Protein AF-A0AAD3T173-F1 (afdb_monomer_lite)

Sequence (84 aa):
MNLKVLKLLQTTVIIQVYEGERSLTKDCRFLRKFDLTGIAPAPRGTPQIEVTFEVDANGILNVKAKDKASGKSEKITIPMIRGG

Radius of gyration: 14.25 Å; chains: 1; bounding box: 37×19×38 Å

pLDDT: mean 89.65, std 9.49, range [36.62, 97.81]

Foldseek 3Di:
DKDWAADAQDFKDKDWDFDDDDPDRVPTHTFDIDMQGGDGGDPGRPWIKDWDWDQDPQRKIKIKIATPPVRGIDIDITRPDDPD

Organism: Nepenthes gracilis (NCBI:txid150966)

Structure (mmCIF, N/CA/C/O backbone):
data_AF-A0AAD3T173-F1
#
_entry.id   AF-A0AAD3T173-F1
#
loop_
_atom_site.group_PDB
_atom_site.id
_atom_site.type_symbol
_atom_site.label_atom_id
_atom_site.label_alt_id
_atom_site.label_comp_id
_atom_site.label_asym_id
_atom_site.label_entity_id
_atom_site.label_seq_id
_atom_site.pdbx_PDB_ins_code
_atom_site.Cartn_x
_atom_site.Cartn_y
_atom_site.Cartn_z
_atom_site.occupancy
_atom_site.B_iso_or_equiv
_atom_site.auth_seq_id
_atom_site.auth_comp_id
_atom_site.auth_asym_id
_atom_site.auth_atom_id
_atom_site.pdbx_PDB_model_num
ATOM 1 N N . MET A 1 1 ? 2.407 8.501 0.095 1.00 83.81 1 MET A N 1
ATOM 2 C CA . MET A 1 1 ? 1.047 9.064 -0.102 1.00 83.81 1 MET A CA 1
ATOM 3 C C . MET A 1 1 ? 0.181 8.698 1.096 1.00 83.81 1 MET A C 1
ATOM 5 O O . MET A 1 1 ? 0.318 7.592 1.598 1.00 83.81 1 MET A O 1
ATOM 9 N N . ASN A 1 2 ? -0.690 9.596 1.565 1.00 77.56 2 ASN A N 1
ATOM 10 C CA . ASN A 1 2 ? -1.645 9.293 2.637 1.00 77.56 2 ASN A CA 1
ATOM 11 C C . ASN A 1 2 ? -3.044 9.108 2.043 1.00 77.56 2 ASN A C 1
ATOM 13 O O . ASN A 1 2 ? -3.543 9.998 1.354 1.00 77.56 2 ASN A O 1
ATOM 17 N N . LEU A 1 3 ? -3.668 7.966 2.318 1.00 81.06 3 LEU A N 1
ATOM 18 C CA . LEU A 1 3 ? -5.023 7.643 1.889 1.00 81.06 3 LEU A CA 1
ATOM 19 C C . LEU A 1 3 ? -5.966 7.652 3.091 1.00 81.06 3 LEU A C 1
ATOM 21 O O . LEU A 1 3 ? -5.637 7.162 4.172 1.00 81.06 3 LEU A O 1
ATOM 25 N N . LYS A 1 4 ? -7.164 8.198 2.880 1.00 79.31 4 LYS A N 1
ATOM 26 C CA . LYS A 1 4 ? -8.267 8.147 3.841 1.00 79.31 4 LYS A CA 1
ATOM 27 C C . LYS A 1 4 ? -9.300 7.148 3.354 1.00 79.31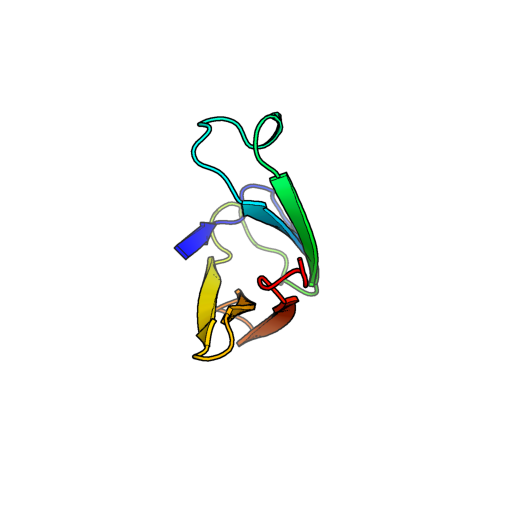 4 LYS A C 1
ATOM 29 O O . LYS A 1 4 ? -9.673 7.152 2.183 1.00 79.31 4 LYS A O 1
ATOM 34 N N . VAL A 1 5 ? -9.787 6.315 4.261 1.00 78.50 5 VAL A N 1
ATOM 35 C CA . VAL A 1 5 ? -10.803 5.314 3.932 1.00 78.50 5 VAL A CA 1
ATOM 36 C C . VAL A 1 5 ? -12.167 5.987 3.794 1.00 78.50 5 VAL A C 1
ATOM 38 O O . VAL A 1 5 ? -12.666 6.587 4.742 1.00 78.50 5 VAL A O 1
ATOM 41 N N . LEU A 1 6 ? -12.773 5.915 2.606 1.00 81.00 6 LEU A N 1
ATOM 42 C CA . LEU A 1 6 ? -13.997 6.660 2.279 1.00 81.00 6 LEU A CA 1
ATOM 43 C C . LEU A 1 6 ? -15.302 5.875 2.510 1.00 81.00 6 LEU A C 1
ATOM 45 O O . LEU A 1 6 ? -16.382 6.426 2.305 1.00 81.00 6 LEU A O 1
ATOM 49 N N . LYS A 1 7 ? -15.239 4.623 2.971 1.00 79.88 7 LYS A N 1
ATOM 50 C CA . LYS A 1 7 ? -16.421 3.818 3.309 1.00 79.88 7 LYS A CA 1
ATOM 51 C C . LYS A 1 7 ? -16.503 3.594 4.820 1.00 79.88 7 LYS A C 1
ATOM 53 O O . LYS A 1 7 ? -15.484 3.413 5.482 1.00 79.88 7 LYS A O 1
ATOM 58 N N . LEU A 1 8 ? -17.721 3.627 5.362 1.00 79.44 8 LEU A N 1
ATOM 59 C CA . LEU A 1 8 ? -17.977 3.344 6.777 1.00 79.44 8 LEU A CA 1
ATOM 60 C C . LEU A 1 8 ? -17.683 1.875 7.094 1.00 79.44 8 LEU A C 1
ATOM 62 O O . LEU A 1 8 ? -18.010 1.002 6.291 1.00 79.44 8 LEU A O 1
ATOM 66 N N . LEU A 1 9 ? -17.095 1.628 8.272 1.00 85.75 9 LEU A N 1
ATOM 67 C CA . LEU A 1 9 ? -16.828 0.284 8.806 1.00 85.75 9 LEU A CA 1
ATOM 68 C C . LEU A 1 9 ? -16.031 -0.616 7.841 1.00 85.75 9 LEU A C 1
ATOM 70 O O . LEU A 1 9 ? -16.188 -1.834 7.829 1.00 85.75 9 LEU A O 1
ATOM 74 N N . GLN A 1 10 ? -15.185 -0.015 7.002 1.00 86.88 10 GLN A N 1
ATOM 75 C CA . GLN A 1 10 ? -14.372 -0.752 6.045 1.00 86.88 10 GLN A CA 1
ATOM 76 C C . GLN A 1 10 ? -13.192 -1.422 6.755 1.00 86.88 10 GLN A C 1
ATOM 78 O O . GLN A 1 10 ? -12.333 -0.753 7.321 1.00 86.88 10 GLN A O 1
ATOM 83 N N . THR A 1 11 ? -13.145 -2.749 6.676 1.00 91.06 11 THR A N 1
ATOM 84 C CA . THR A 1 11 ? -12.141 -3.593 7.344 1.00 91.06 11 THR A CA 1
ATOM 85 C C . THR A 1 11 ? -10.971 -3.994 6.444 1.00 91.06 11 THR A C 1
ATOM 87 O O . THR A 1 11 ? -9.948 -4.471 6.937 1.00 91.06 11 THR A O 1
ATOM 90 N N . THR A 1 12 ? -11.105 -3.766 5.136 1.00 92.38 12 THR A N 1
ATOM 91 C CA . THR A 1 12 ? -10.100 -4.087 4.119 1.00 92.38 12 THR A CA 1
ATOM 92 C C . THR A 1 12 ? -9.935 -2.921 3.157 1.00 92.38 12 THR A C 1
ATOM 94 O O . THR A 1 12 ? -10.922 -2.407 2.630 1.00 92.38 12 THR A O 1
ATOM 97 N N . VAL A 1 13 ? -8.697 -2.518 2.885 1.00 91.81 13 VAL A N 1
ATOM 98 C CA . VAL A 1 13 ? -8.346 -1.562 1.825 1.00 91.81 13 VAL A CA 1
ATOM 99 C C . VAL A 1 13 ? -7.658 -2.317 0.700 1.00 91.81 13 VAL A C 1
ATOM 101 O O . VAL A 1 13 ? -6.717 -3.063 0.938 1.00 91.81 13 VAL A O 1
ATOM 104 N N . ILE A 1 14 ? -8.132 -2.106 -0.525 1.00 93.44 14 ILE A N 1
ATOM 105 C CA . ILE A 1 14 ? -7.540 -2.680 -1.732 1.00 93.44 14 ILE A CA 1
ATOM 106 C C . ILE A 1 14 ? -6.598 -1.640 -2.334 1.00 93.44 14 ILE A C 1
ATOM 108 O O . ILE A 1 14 ? -7.028 -0.529 -2.649 1.00 93.44 14 ILE A O 1
ATOM 112 N N . ILE A 1 15 ? -5.334 -2.008 -2.522 1.00 94.50 15 ILE A N 1
ATOM 113 C CA . ILE A 1 15 ? -4.319 -1.171 -3.156 1.00 94.50 15 ILE A CA 1
ATOM 114 C C . ILE A 1 15 ? -4.029 -1.743 -4.540 1.00 94.50 15 ILE A C 1
ATOM 116 O O . ILE A 1 15 ? -3.689 -2.916 -4.690 1.00 94.50 15 ILE A O 1
ATOM 120 N N . GLN A 1 16 ? -4.163 -0.902 -5.563 1.00 94.38 16 GLN A N 1
ATOM 121 C CA . GLN A 1 16 ? -3.852 -1.240 -6.949 1.00 94.38 16 GLN A CA 1
ATOM 122 C C . GLN A 1 16 ? -2.738 -0.327 -7.450 1.00 94.38 16 GLN A C 1
ATOM 124 O O . GLN A 1 16 ? -2.819 0.893 -7.317 1.00 94.38 16 GLN A O 1
ATOM 129 N N . VAL A 1 17 ? -1.706 -0.933 -8.023 1.00 94.38 17 VAL A N 1
ATOM 130 C CA . VAL A 1 17 ? -0.509 -0.252 -8.510 1.00 94.38 17 VAL A CA 1
ATOM 131 C C . VAL A 1 17 ? -0.549 -0.224 -10.031 1.00 94.38 17 VAL A C 1
ATOM 133 O O . VAL A 1 17 ? -0.719 -1.267 -10.670 1.00 94.38 17 VAL A O 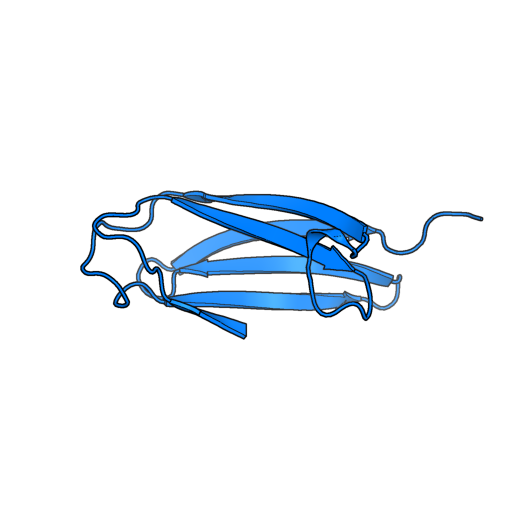1
ATOM 136 N N . TYR A 1 18 ? -0.375 0.967 -10.595 1.00 94.06 18 TYR A N 1
ATOM 137 C CA . TYR A 1 18 ? -0.357 1.222 -12.031 1.00 94.06 18 TYR A CA 1
ATOM 138 C C . TYR A 1 18 ? 0.897 2.013 -12.411 1.00 94.06 18 TYR A C 1
ATOM 140 O O . TYR A 1 18 ? 1.428 2.761 -11.594 1.00 94.06 18 TYR A O 1
ATOM 148 N N . GLU A 1 19 ? 1.327 1.863 -13.657 1.00 91.25 19 GLU A N 1
ATOM 149 C CA . GLU A 1 19 ? 2.444 2.577 -14.274 1.00 91.25 19 GLU A CA 1
ATOM 150 C C . GLU A 1 19 ? 1.965 3.263 -15.560 1.00 91.25 19 GLU A C 1
ATOM 152 O O . GLU A 1 19 ? 1.289 2.647 -16.389 1.00 91.25 19 GLU A O 1
ATOM 157 N N . GLY A 1 20 ? 2.293 4.543 -15.723 1.00 91.00 20 GLY A N 1
ATOM 158 C CA . GLY A 1 20 ? 1.959 5.325 -16.912 1.00 91.00 20 GLY A CA 1
ATOM 159 C C . GLY A 1 20 ? 1.652 6.788 -16.600 1.00 91.00 20 GLY A C 1
ATOM 160 O O . GLY A 1 20 ? 1.444 7.165 -15.451 1.00 91.00 20 GLY A O 1
ATOM 161 N N . GLU A 1 21 ? 1.602 7.606 -17.648 1.00 93.44 21 GLU A N 1
ATOM 162 C CA . GLU A 1 21 ? 1.412 9.065 -17.563 1.00 93.44 21 GLU A CA 1
ATOM 163 C C . GLU A 1 21 ? -0.036 9.500 -17.849 1.00 93.44 21 GLU A C 1
ATOM 165 O O . GLU A 1 21 ? -0.349 10.688 -17.922 1.00 93.44 21 GLU A O 1
ATOM 170 N N . ARG A 1 22 ? -0.944 8.541 -18.061 1.00 94.25 22 ARG A N 1
ATOM 171 C CA . ARG A 1 22 ? -2.347 8.829 -18.372 1.00 94.25 22 ARG A CA 1
ATOM 172 C C . ARG A 1 22 ? -3.096 9.252 -17.109 1.00 94.25 22 ARG A C 1
ATOM 174 O O . ARG A 1 22 ? -2.849 8.749 -16.018 1.00 94.25 22 ARG A O 1
ATOM 181 N N . SER A 1 23 ? -4.068 10.149 -17.266 1.00 91.62 23 SER A N 1
ATOM 182 C CA . SER A 1 23 ? -4.852 10.675 -16.139 1.00 91.62 23 SER A CA 1
ATOM 183 C C . SER A 1 23 ? -5.834 9.661 -15.543 1.00 91.62 23 SER A C 1
ATOM 185 O O . SER A 1 23 ? -6.209 9.787 -14.380 1.00 91.62 23 SER A O 1
ATOM 187 N N . LEU A 1 24 ? -6.277 8.670 -16.325 1.00 91.81 24 LEU A N 1
ATOM 188 C CA . LEU A 1 24 ? -7.197 7.627 -15.874 1.00 91.81 24 LEU A CA 1
ATOM 189 C C . LEU A 1 24 ? -6.464 6.292 -15.756 1.00 91.81 24 LEU A C 1
ATOM 191 O O . LEU A 1 24 ? -5.785 5.857 -16.682 1.00 91.81 24 LEU A O 1
ATOM 195 N N . THR A 1 25 ? -6.675 5.594 -14.640 1.00 89.94 25 THR A N 1
ATOM 196 C CA . THR A 1 25 ? -6.005 4.315 -14.350 1.00 89.94 25 THR A CA 1
ATOM 197 C C . THR A 1 25 ? -6.328 3.211 -15.354 1.00 89.94 25 THR A C 1
ATOM 199 O O . THR A 1 25 ? -5.488 2.346 -15.576 1.00 89.94 25 THR A O 1
ATOM 202 N N . LYS A 1 26 ? -7.504 3.254 -15.997 1.00 93.38 26 LYS A N 1
ATOM 203 C CA . LYS A 1 26 ? -7.900 2.311 -17.060 1.00 93.38 26 LYS A CA 1
ATOM 204 C C . LYS A 1 26 ? -6.978 2.357 -18.288 1.00 93.38 26 LYS A C 1
ATOM 206 O O . LYS A 1 26 ? -6.916 1.380 -19.023 1.00 93.38 26 LYS A O 1
ATOM 211 N N . ASP A 1 27 ? -6.290 3.482 -18.488 1.00 93.88 27 ASP A N 1
ATOM 212 C CA . ASP A 1 27 ? -5.389 3.727 -19.615 1.00 93.88 27 ASP A CA 1
ATOM 213 C C . ASP A 1 27 ? -3.908 3.580 -19.202 1.00 93.88 27 ASP A C 1
ATOM 215 O O . ASP A 1 27 ? -3.009 3.740 -20.028 1.00 93.88 27 ASP A O 1
ATOM 219 N N . CYS A 1 28 ? -3.640 3.277 -17.926 1.00 93.69 28 CYS A N 1
ATOM 220 C CA . CYS A 1 28 ? -2.311 2.956 -17.410 1.00 93.69 28 CYS A CA 1
ATOM 221 C C .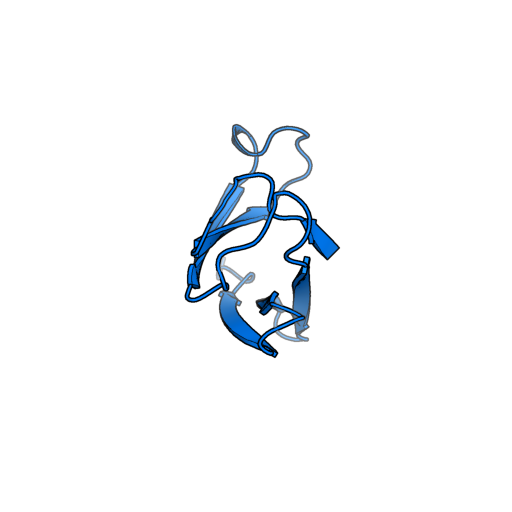 CYS A 1 28 ? -2.089 1.440 -17.384 1.00 93.69 28 CYS A C 1
ATOM 223 O O . CYS A 1 28 ? -3.022 0.637 -17.319 1.00 93.69 28 CYS A O 1
ATOM 225 N N . ARG A 1 29 ? -0.823 1.026 -17.360 1.00 93.19 29 ARG A N 1
ATOM 226 C CA . ARG A 1 29 ? -0.461 -0.381 -17.218 1.00 93.19 29 ARG A CA 1
ATOM 227 C C . ARG A 1 29 ? -0.674 -0.825 -15.775 1.00 93.19 29 ARG A C 1
ATOM 229 O O . ARG A 1 29 ? -0.010 -0.342 -14.863 1.00 93.19 29 ARG A O 1
ATOM 236 N N . PHE A 1 30 ? -1.562 -1.788 -15.562 1.00 93.56 30 PHE A N 1
ATOM 237 C CA . PHE A 1 30 ? -1.701 -2.443 -14.263 1.00 93.56 30 PHE A CA 1
ATOM 238 C C . PHE A 1 30 ? -0.449 -3.269 -13.938 1.00 93.56 30 PHE A C 1
ATOM 240 O O . PHE A 1 30 ? -0.003 -4.081 -14.752 1.00 93.56 30 PHE A O 1
ATOM 247 N N . LEU A 1 31 ? 0.105 -3.074 -12.740 1.00 93.81 31 LEU A N 1
ATOM 248 C CA . LEU A 1 31 ? 1.257 -3.830 -12.254 1.00 93.81 31 LEU A CA 1
ATOM 249 C C . LEU A 1 31 ? 0.823 -4.942 -11.298 1.00 93.81 31 LEU A C 1
ATOM 251 O O . LEU A 1 31 ? 1.030 -6.124 -11.579 1.00 93.81 31 LEU A O 1
ATOM 255 N N . ARG A 1 32 ? 0.220 -4.576 -10.162 1.00 95.50 32 ARG A N 1
ATOM 256 C CA . ARG A 1 32 ? -0.200 -5.512 -9.108 1.00 95.50 32 ARG A CA 1
ATOM 257 C C . ARG A 1 32 ? -1.326 -4.945 -8.250 1.00 95.50 32 ARG A C 1
ATOM 259 O O . ARG A 1 32 ? -1.569 -3.742 -8.217 1.00 95.50 32 ARG A O 1
ATOM 266 N N . LYS A 1 33 ? -1.988 -5.841 -7.519 1.00 95.38 33 LYS A N 1
ATOM 267 C CA . LYS A 1 33 ? -2.992 -5.541 -6.498 1.00 95.38 33 LYS A CA 1
ATOM 268 C C . LYS A 1 33 ? -2.658 -6.324 -5.232 1.00 95.38 33 LYS A C 1
ATOM 270 O O . LYS A 1 33 ? -2.220 -7.468 -5.335 1.00 95.38 33 LYS A O 1
ATOM 275 N N . PHE A 1 34 ? -2.903 -5.719 -4.079 1.00 96.62 34 PHE A N 1
ATOM 276 C CA . PHE A 1 34 ? -2.860 -6.387 -2.784 1.00 96.62 34 PHE A CA 1
ATOM 277 C C . PHE A 1 34 ? -3.844 -5.739 -1.813 1.00 96.62 34 PHE A C 1
ATOM 279 O O . PHE A 1 34 ? -4.280 -4.603 -2.015 1.00 96.62 34 PHE A O 1
ATOM 286 N N . ASP A 1 35 ? -4.179 -6.475 -0.761 1.00 95.75 35 ASP A N 1
ATOM 287 C CA . ASP A 1 35 ? -5.199 -6.083 0.197 1.00 95.75 35 ASP A CA 1
ATOM 288 C C . ASP A 1 35 ? -4.548 -5.878 1.568 1.00 95.75 35 ASP A C 1
ATOM 290 O O . ASP A 1 35 ? -3.840 -6.753 2.056 1.00 95.75 35 ASP A O 1
ATOM 294 N N . LEU A 1 36 ? -4.811 -4.738 2.206 1.00 95.12 36 LEU A N 1
ATOM 295 C CA . LEU A 1 36 ? -4.518 -4.513 3.618 1.00 95.12 36 LEU A CA 1
ATOM 296 C C . LEU A 1 36 ? -5.784 -4.822 4.415 1.00 95.12 36 LEU A C 1
ATOM 298 O O . LEU A 1 36 ? -6.769 -4.084 4.336 1.00 95.12 36 LEU A O 1
ATOM 302 N N . THR A 1 37 ? -5.763 -5.918 5.166 1.00 93.62 37 THR A N 1
ATOM 303 C CA . THR A 1 37 ? -6.914 -6.399 5.939 1.00 93.62 37 THR A CA 1
ATOM 304 C C . THR A 1 37 ? -6.782 -6.076 7.427 1.00 93.62 37 THR A C 1
ATOM 306 O O . THR A 1 37 ? -5.720 -5.706 7.931 1.00 93.62 37 THR A O 1
ATOM 309 N N . GLY A 1 38 ? -7.885 -6.228 8.160 1.00 89.81 38 GLY A N 1
ATOM 310 C CA . GLY A 1 38 ? -7.889 -6.105 9.614 1.00 89.81 38 GLY A CA 1
ATOM 311 C C . GLY A 1 38 ? -7.804 -4.666 10.117 1.00 89.81 38 GLY A C 1
ATOM 312 O O . GLY A 1 38 ? -7.304 -4.456 11.225 1.00 89.81 38 GLY A O 1
ATOM 313 N N . ILE A 1 39 ? -8.289 -3.715 9.315 1.00 90.38 39 ILE A N 1
ATOM 314 C CA . ILE A 1 39 ? -8.508 -2.322 9.712 1.00 90.38 39 ILE A CA 1
ATOM 315 C C . ILE A 1 39 ? -9.688 -2.294 10.687 1.00 90.38 39 ILE A C 1
ATOM 317 O O . ILE A 1 39 ? -10.733 -2.897 10.428 1.00 90.38 39 ILE A O 1
ATOM 321 N N . ALA A 1 40 ? -9.516 -1.617 11.822 1.00 87.69 40 ALA A N 1
ATOM 322 C CA . ALA A 1 40 ? -10.580 -1.492 12.810 1.00 87.69 40 ALA A CA 1
ATOM 323 C C . ALA A 1 40 ? -11.778 -0.721 12.213 1.00 87.69 40 ALA A C 1
ATOM 325 O O . ALA A 1 40 ? -11.568 0.301 11.551 1.00 87.69 40 ALA A O 1
ATOM 326 N N . PRO A 1 41 ? -13.030 -1.161 12.445 1.00 87.56 41 PRO A N 1
ATOM 327 C CA . PRO A 1 41 ? -14.205 -0.420 12.007 1.00 87.56 41 PRO A CA 1
ATOM 328 C C . PRO A 1 41 ? -14.198 0.991 12.603 1.00 87.56 41 PRO A C 1
ATOM 330 O O . PRO A 1 41 ? -14.150 1.162 13.818 1.00 87.56 41 PRO A O 1
ATOM 333 N N . ALA A 1 42 ? -14.249 2.006 11.747 1.00 86.75 42 ALA A N 1
ATOM 334 C CA . ALA A 1 42 ? -14.227 3.402 12.162 1.00 86.75 42 ALA A CA 1
ATOM 335 C C . ALA A 1 42 ? -15.115 4.261 11.246 1.00 86.75 42 ALA A C 1
ATOM 337 O O . ALA A 1 42 ? -15.489 3.819 10.147 1.00 86.75 42 ALA A O 1
ATOM 338 N N . PRO A 1 43 ? -15.455 5.494 11.669 1.00 89.81 43 PRO A N 1
ATOM 339 C CA . PRO A 1 43 ? -16.108 6.458 10.800 1.00 89.81 43 PRO A CA 1
ATOM 340 C C . PRO A 1 43 ? -15.302 6.712 9.523 1.00 89.81 43 PRO A C 1
ATOM 342 O O . PRO A 1 43 ? -14.076 6.586 9.471 1.00 89.81 43 PRO A O 1
ATOM 345 N N . ARG A 1 44 ? -16.016 7.100 8.469 1.00 83.81 44 ARG A N 1
ATOM 346 C CA . ARG A 1 44 ? -15.428 7.442 7.178 1.00 83.81 44 ARG A CA 1
ATOM 347 C C . ARG A 1 44 ? -14.398 8.557 7.357 1.00 83.81 44 ARG A C 1
ATOM 349 O O . ARG A 1 44 ? -14.685 9.578 7.969 1.00 83.81 44 ARG A O 1
ATOM 356 N N . GLY A 1 45 ? -13.235 8.391 6.744 1.00 81.38 45 GLY A N 1
ATOM 357 C CA . GLY A 1 45 ? -12.158 9.374 6.747 1.00 81.38 45 GLY A CA 1
ATOM 358 C C . GLY A 1 45 ? -11.263 9.331 7.986 1.00 81.38 45 GLY A C 1
ATOM 359 O O . GLY A 1 45 ? -10.248 10.028 7.989 1.00 81.38 45 GLY A O 1
ATOM 360 N N . THR A 1 46 ? -11.603 8.519 8.995 1.00 88.25 46 THR A N 1
ATOM 361 C CA . THR A 1 46 ? -10.812 8.357 10.222 1.00 88.25 46 THR A CA 1
ATOM 362 C C . THR A 1 46 ? -9.604 7.432 10.032 1.00 88.25 46 THR A C 1
ATOM 364 O O . THR A 1 46 ? -8.510 7.855 10.408 1.00 88.25 46 THR A O 1
ATOM 367 N N . PRO A 1 47 ? -9.718 6.224 9.433 1.00 87.94 47 PRO A N 1
ATOM 368 C CA . PRO A 1 47 ? -8.543 5.394 9.183 1.00 87.94 47 PRO A CA 1
ATOM 369 C C . PRO A 1 47 ? -7.569 6.080 8.222 1.00 87.94 47 PRO A C 1
ATOM 371 O O . PRO A 1 47 ? -7.967 6.553 7.149 1.00 87.94 47 PRO A O 1
ATOM 374 N N . GLN A 1 48 ? -6.294 6.108 8.609 1.00 91.31 48 GLN A N 1
ATOM 375 C CA . GLN A 1 48 ? -5.207 6.695 7.832 1.00 91.31 48 GLN A CA 1
ATOM 376 C C . GLN A 1 48 ? -4.276 5.588 7.353 1.00 91.31 48 GLN A C 1
ATOM 378 O O . GLN A 1 48 ? -3.586 4.961 8.158 1.00 91.31 48 GLN A O 1
ATOM 383 N N . ILE A 1 49 ? -4.246 5.375 6.040 1.00 93.12 49 ILE A N 1
ATOM 384 C CA . ILE A 1 49 ? -3.345 4.416 5.410 1.00 93.12 49 ILE A CA 1
ATOM 385 C C . ILE A 1 49 ? -2.180 5.178 4.791 1.00 93.12 49 ILE A C 1
ATOM 387 O O . ILE A 1 49 ? -2.364 6.014 3.903 1.00 93.12 49 ILE A O 1
ATOM 391 N N . GLU A 1 50 ? -0.977 4.884 5.258 1.00 95.44 50 GLU A N 1
ATOM 392 C CA . GLU A 1 50 ? 0.258 5.360 4.653 1.00 95.44 50 GLU A CA 1
ATOM 393 C C . GLU A 1 50 ? 0.687 4.380 3.564 1.00 95.44 50 GLU A C 1
ATOM 395 O O . GLU A 1 50 ? 0.808 3.181 3.815 1.00 95.44 50 GLU A O 1
ATOM 400 N N . VAL A 1 51 ? 0.897 4.888 2.351 1.00 95.69 51 VAL A N 1
ATOM 401 C CA . VAL A 1 51 ? 1.418 4.109 1.227 1.00 95.69 51 VAL A CA 1
ATOM 402 C C . VAL A 1 51 ? 2.785 4.645 0.829 1.00 95.69 51 VAL A C 1
ATOM 404 O O . VAL A 1 51 ? 2.909 5.821 0.463 1.00 95.69 51 VAL A O 1
ATOM 407 N N . THR A 1 52 ? 3.786 3.774 0.860 1.00 96.56 52 THR A N 1
ATOM 408 C CA . THR A 1 52 ? 5.179 4.080 0.520 1.00 96.56 52 THR A CA 1
ATOM 409 C C . THR A 1 52 ? 5.585 3.299 -0.722 1.00 96.56 52 THR A C 1
ATOM 411 O O . THR A 1 52 ? 5.269 2.115 -0.844 1.00 96.56 52 THR A O 1
ATOM 414 N N . PHE A 1 53 ? 6.271 3.982 -1.636 1.00 95.19 53 PHE A N 1
ATOM 415 C CA . PHE A 1 53 ? 6.839 3.420 -2.855 1.00 95.19 5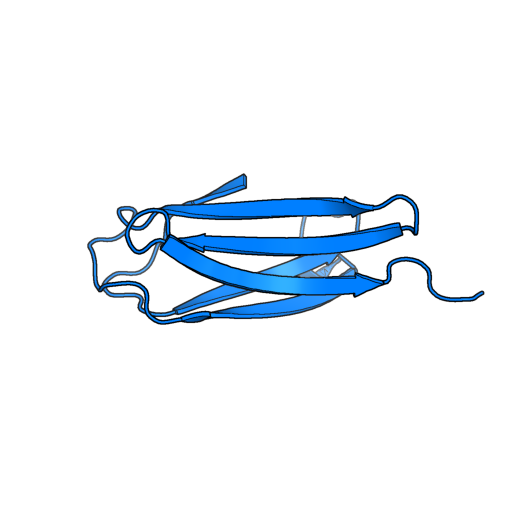3 PHE A CA 1
ATOM 416 C C . PHE A 1 53 ? 8.350 3.606 -2.789 1.00 95.19 53 PHE A C 1
ATOM 418 O O . PHE A 1 53 ? 8.819 4.729 -2.617 1.00 95.19 53 PHE A O 1
ATOM 425 N N . GLU A 1 54 ? 9.092 2.514 -2.913 1.00 95.38 54 GLU A N 1
ATOM 426 C CA . GLU A 1 54 ? 10.551 2.502 -2.848 1.00 95.38 54 GLU A CA 1
ATOM 427 C C . GLU A 1 54 ? 11.089 1.757 -4.063 1.00 95.38 54 GLU A C 1
ATOM 429 O O . GLU A 1 54 ? 10.694 0.621 -4.322 1.00 95.38 54 GLU A O 1
ATOM 434 N N . VAL A 1 55 ? 11.984 2.396 -4.808 1.00 93.31 55 VAL A N 1
ATOM 435 C CA . VAL A 1 55 ? 12.704 1.769 -5.917 1.00 93.31 55 VAL A CA 1
ATOM 436 C C . VAL A 1 55 ? 14.132 1.548 -5.467 1.00 93.31 55 VAL A C 1
ATOM 438 O O . VAL A 1 55 ? 14.789 2.497 -5.040 1.00 93.31 55 VAL A O 1
ATOM 441 N N . ASP A 1 56 ? 14.598 0.306 -5.531 1.00 92.12 56 ASP A N 1
ATOM 442 C CA . ASP A 1 56 ? 15.991 -0.001 -5.224 1.00 92.12 56 ASP A CA 1
ATOM 443 C C . ASP A 1 56 ? 16.908 0.165 -6.448 1.00 92.12 56 ASP A C 1
ATOM 445 O O . ASP A 1 56 ? 16.464 0.405 -7.573 1.00 92.12 56 ASP A O 1
ATOM 449 N N . ALA A 1 57 ? 18.216 0.020 -6.227 1.00 92.25 57 ALA A N 1
ATOM 450 C CA . ALA A 1 57 ? 19.227 0.148 -7.277 1.00 92.25 57 ALA A CA 1
ATOM 451 C C . ALA A 1 57 ? 19.090 -0.894 -8.408 1.00 92.25 57 ALA A C 1
ATOM 453 O O . ALA A 1 57 ? 19.636 -0.687 -9.488 1.00 92.25 57 ALA A O 1
ATOM 454 N N . ASN A 1 58 ? 18.352 -1.987 -8.185 1.00 90.25 58 ASN A N 1
ATOM 455 C CA . ASN A 1 58 ? 18.084 -3.023 -9.184 1.00 90.25 58 ASN A CA 1
ATOM 456 C C . ASN A 1 58 ? 16.795 -2.747 -9.977 1.00 90.25 58 ASN A C 1
ATOM 458 O O . ASN A 1 58 ? 16.365 -3.589 -10.766 1.00 90.25 58 ASN A O 1
ATOM 462 N N . GLY A 1 59 ? 16.134 -1.607 -9.750 1.00 90.00 59 GLY A N 1
ATOM 463 C CA . GLY A 1 59 ? 14.854 -1.300 -10.381 1.00 90.00 59 GLY A CA 1
ATOM 464 C C . GLY A 1 59 ? 13.713 -2.175 -9.860 1.00 90.00 59 GLY A C 1
ATOM 465 O O . GLY A 1 59 ? 12.747 -2.435 -10.579 1.00 90.00 59 GLY A O 1
ATOM 466 N N . ILE A 1 60 ? 13.800 -2.670 -8.625 1.00 92.94 60 ILE A N 1
ATOM 467 C CA . ILE A 1 60 ? 12.697 -3.385 -7.988 1.00 92.94 60 ILE A CA 1
ATOM 468 C C . ILE A 1 60 ? 11.847 -2.377 -7.213 1.00 92.94 60 ILE A C 1
ATOM 470 O O . ILE A 1 60 ? 12.336 -1.669 -6.332 1.00 92.94 60 ILE A O 1
ATOM 474 N N . LEU A 1 61 ? 10.553 -2.329 -7.532 1.00 94.75 61 LEU A N 1
ATOM 475 C CA . LEU A 1 61 ? 9.573 -1.506 -6.835 1.00 94.75 61 LEU A CA 1
ATOM 476 C C . LEU A 1 61 ? 9.009 -2.254 -5.629 1.00 94.75 61 LEU A C 1
ATOM 478 O O . LEU A 1 61 ? 8.346 -3.281 -5.770 1.00 94.75 61 LEU A O 1
ATOM 482 N N . ASN A 1 62 ? 9.197 -1.697 -4.443 1.00 96.12 62 ASN A N 1
ATOM 483 C CA . ASN A 1 62 ? 8.538 -2.121 -3.220 1.00 96.12 62 ASN A CA 1
ATOM 484 C C . ASN A 1 62 ? 7.392 -1.155 -2.916 1.00 96.12 62 ASN A C 1
ATOM 486 O O . ASN A 1 62 ? 7.590 0.055 -2.821 1.00 96.12 62 ASN A O 1
ATOM 490 N N . VAL A 1 63 ? 6.185 -1.696 -2.760 1.00 96.88 63 VAL A N 1
ATOM 491 C CA . VAL A 1 63 ? 5.000 -0.925 -2.372 1.00 96.88 63 VAL A CA 1
ATOM 492 C C . VAL A 1 63 ? 4.517 -1.445 -1.034 1.00 96.88 63 VAL A C 1
ATOM 494 O O . VAL A 1 63 ? 4.195 -2.626 -0.910 1.00 96.88 63 VAL A O 1
ATOM 497 N N . LYS A 1 64 ? 4.462 -0.569 -0.032 1.00 97.44 64 LYS A N 1
ATOM 498 C CA . LYS A 1 64 ? 4.003 -0.892 1.321 1.00 97.44 64 LYS A CA 1
ATOM 499 C C . LYS A 1 64 ? 2.784 -0.054 1.666 1.00 97.44 64 LYS A C 1
ATOM 501 O O . LYS A 1 64 ? 2.807 1.156 1.470 1.00 97.44 64 LYS A O 1
ATOM 506 N N . ALA A 1 65 ? 1.755 -0.681 2.222 1.00 96.94 65 ALA A N 1
ATOM 507 C CA . ALA A 1 65 ? 0.622 -0.005 2.842 1.00 96.94 65 ALA A CA 1
ATOM 508 C C . ALA A 1 65 ? 0.629 -0.285 4.346 1.00 96.94 65 ALA A C 1
ATOM 510 O O . ALA A 1 65 ? 0.800 -1.433 4.754 1.00 96.94 65 ALA A O 1
ATOM 511 N N . LYS A 1 66 ? 0.440 0.744 5.172 1.00 96.25 66 LYS A N 1
ATOM 512 C CA . LYS A 1 66 ? 0.403 0.636 6.633 1.00 96.25 66 LYS A CA 1
ATOM 513 C C . LYS A 1 66 ? -0.783 1.405 7.196 1.00 96.25 66 LYS A C 1
ATOM 515 O O . LYS A 1 66 ? -0.932 2.593 6.926 1.00 96.25 66 LYS A O 1
ATOM 520 N N . ASP A 1 67 ? -1.590 0.747 8.019 1.00 94.81 67 ASP A N 1
ATOM 521 C CA . ASP A 1 67 ? -2.550 1.438 8.876 1.00 94.81 67 ASP A CA 1
ATOM 522 C C . ASP A 1 67 ? -1.803 2.098 10.040 1.00 94.81 67 ASP A C 1
ATOM 524 O O . ASP A 1 6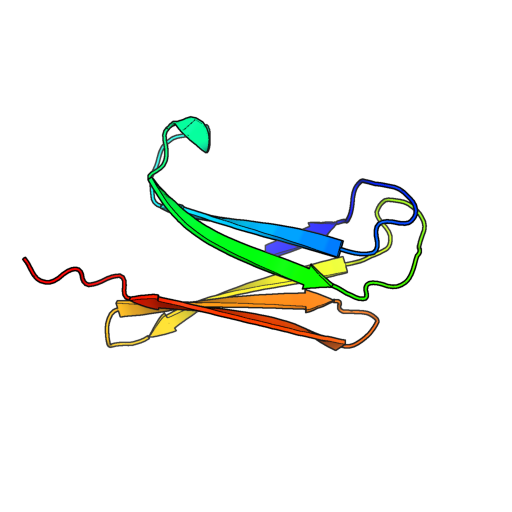7 ? -1.133 1.429 10.832 1.00 94.81 67 ASP A O 1
ATOM 528 N N . LYS A 1 68 ? -1.905 3.425 10.146 1.00 92.56 68 LYS A N 1
ATOM 529 C CA . LYS A 1 68 ? -1.191 4.191 11.175 1.00 92.56 68 LYS A CA 1
ATOM 530 C C . LYS A 1 68 ? -1.714 3.928 12.588 1.00 92.56 68 LYS A C 1
ATOM 532 O O . LYS A 1 68 ? -0.949 4.115 13.528 1.00 92.56 68 LYS A O 1
ATOM 537 N N . ALA A 1 69 ? -2.972 3.506 12.740 1.00 90.44 69 ALA A N 1
ATOM 538 C CA . ALA A 1 69 ? -3.569 3.263 14.051 1.00 90.44 69 ALA A CA 1
ATOM 539 C C . ALA A 1 69 ? -3.135 1.913 14.638 1.00 90.44 69 ALA A C 1
ATOM 541 O O . ALA A 1 69 ? -2.640 1.860 15.760 1.00 90.44 69 ALA A O 1
ATOM 542 N N . SER A 1 70 ? -3.294 0.824 13.878 1.00 91.12 70 SER A N 1
ATOM 543 C CA . SER A 1 70 ? -2.931 -0.519 14.355 1.00 91.12 70 SER A CA 1
ATOM 544 C C . SER A 1 70 ? -1.470 -0.900 14.112 1.00 91.12 70 SER A C 1
ATOM 546 O O . SER A 1 70 ? -0.983 -1.873 14.681 1.00 91.12 70 SER A O 1
ATOM 548 N N . GLY A 1 71 ? -0.774 -0.188 13.223 1.00 93.12 71 GLY A N 1
ATOM 549 C CA . GLY A 1 71 ? 0.570 -0.541 12.775 1.00 93.12 71 GLY A CA 1
ATOM 550 C C . GLY A 1 71 ? 0.620 -1.705 11.780 1.00 93.12 71 GLY A C 1
ATOM 551 O O . GLY A 1 71 ? 1.702 -1.974 11.252 1.00 93.12 71 GLY A O 1
ATOM 552 N N 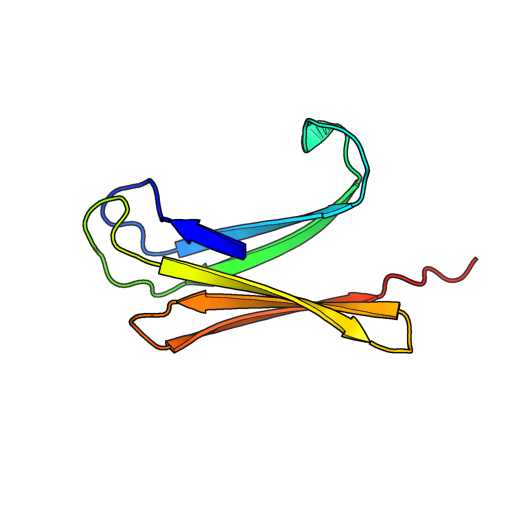. LYS A 1 72 ? -0.516 -2.358 11.484 1.00 94.44 72 LYS A N 1
ATOM 553 C CA . LYS A 1 72 ? -0.601 -3.431 10.485 1.00 94.44 72 LYS A CA 1
ATOM 554 C C . LYS A 1 72 ? -0.140 -2.927 9.129 1.00 94.44 72 LYS A C 1
ATOM 556 O O . LYS A 1 72 ? -0.499 -1.826 8.709 1.00 94.44 72 LYS A O 1
ATOM 561 N N . SER A 1 73 ? 0.634 -3.748 8.434 1.00 96.50 73 SER A N 1
ATOM 562 C CA . SER A 1 73 ? 1.140 -3.401 7.117 1.00 96.50 73 SER A CA 1
ATOM 563 C C . SER A 1 73 ? 1.216 -4.602 6.206 1.00 96.50 73 SER A C 1
ATOM 565 O O . SER A 1 73 ? 1.598 -5.677 6.652 1.00 96.50 73 SER A O 1
ATOM 567 N N . GLU A 1 74 ? 0.975 -4.353 4.929 1.00 97.81 74 GLU A N 1
ATOM 568 C CA . GLU A 1 74 ? 1.169 -5.305 3.845 1.00 97.81 74 GLU A CA 1
ATOM 569 C C . GLU A 1 74 ? 2.119 -4.699 2.817 1.00 97.81 74 GLU A C 1
ATOM 571 O O . GLU A 1 74 ? 2.143 -3.477 2.623 1.00 97.81 74 GLU A O 1
ATOM 576 N N . LYS A 1 75 ? 2.928 -5.543 2.175 1.00 96.44 75 LYS A N 1
ATOM 577 C CA . LYS A 1 75 ? 3.852 -5.101 1.129 1.00 96.44 75 LYS A CA 1
ATOM 578 C C . LYS A 1 75 ? 3.852 -6.052 -0.052 1.00 96.44 75 LYS A C 1
ATOM 580 O O . LYS A 1 75 ? 3.706 -7.260 0.109 1.00 96.44 75 LYS A O 1
ATOM 585 N N . ILE A 1 76 ? 4.132 -5.497 -1.221 1.00 97.06 76 ILE A N 1
ATOM 586 C CA . ILE A 1 76 ? 4.435 -6.261 -2.425 1.00 97.06 76 ILE A CA 1
ATOM 587 C C . ILE A 1 76 ? 5.730 -5.770 -3.056 1.00 97.06 76 ILE A C 1
ATOM 589 O O . ILE A 1 76 ? 6.122 -4.613 -2.903 1.00 97.06 76 ILE A O 1
ATOM 593 N N . THR A 1 77 ? 6.356 -6.667 -3.805 1.00 95.94 77 THR A N 1
ATOM 594 C CA . THR A 1 77 ? 7.578 -6.411 -4.558 1.00 95.94 77 THR A CA 1
ATOM 595 C C . THR A 1 77 ? 7.291 -6.671 -6.035 1.00 95.94 77 THR A C 1
ATOM 597 O O . THR A 1 77 ? 6.725 -7.706 -6.396 1.00 95.94 77 THR A O 1
ATOM 600 N N . ILE A 1 78 ? 7.632 -5.707 -6.888 1.00 94.12 78 ILE A N 1
ATOM 601 C CA . ILE A 1 78 ? 7.357 -5.708 -8.323 1.00 94.12 78 ILE A CA 1
ATOM 602 C C . ILE A 1 78 ? 8.685 -5.467 -9.055 1.00 94.12 78 ILE A C 1
ATOM 604 O O . ILE A 1 78 ? 9.213 -4.357 -8.996 1.00 94.12 78 ILE A O 1
ATOM 608 N N . PRO A 1 79 ? 9.248 -6.468 -9.748 1.00 90.56 79 PRO A N 1
ATOM 609 C CA . PRO A 1 79 ? 10.416 -6.243 -10.593 1.00 90.56 79 PRO A CA 1
ATOM 610 C C . PRO A 1 79 ? 10.018 -5.358 -11.786 1.00 90.56 79 PRO A C 1
ATOM 612 O O . PRO A 1 79 ? 9.118 -5.729 -12.545 1.00 90.56 79 PRO A O 1
ATOM 615 N N . MET A 1 80 ? 10.647 -4.182 -11.941 1.00 81.50 80 MET A N 1
ATOM 616 C CA . MET A 1 80 ? 10.348 -3.273 -13.063 1.00 81.50 80 MET A CA 1
ATOM 617 C C . MET A 1 80 ? 11.184 -3.577 -14.304 1.00 81.50 80 MET A C 1
ATOM 619 O O . MET A 1 80 ? 10.729 -3.340 -15.422 1.00 81.50 80 MET A O 1
ATOM 623 N N . ILE A 1 81 ? 12.358 -4.189 -14.133 1.00 71.75 81 ILE A N 1
ATOM 624 C CA . ILE A 1 81 ? 13.130 -4.720 -15.253 1.00 71.75 81 ILE A CA 1
ATOM 625 C C . ILE A 1 81 ? 12.431 -5.988 -15.753 1.00 71.75 81 ILE A C 1
ATOM 627 O O . ILE A 1 81 ? 12.568 -7.073 -15.189 1.00 71.75 81 ILE A O 1
ATOM 631 N N . ARG A 1 82 ? 11.665 -5.852 -16.836 1.00 62.84 82 ARG A N 1
ATOM 632 C CA . ARG A 1 82 ? 11.421 -6.980 -17.733 1.00 62.84 82 ARG A CA 1
ATOM 633 C C . ARG A 1 82 ? 12.702 -7.159 -18.541 1.00 62.84 82 ARG A C 1
ATOM 635 O O . ARG A 1 82 ? 13.137 -6.203 -19.174 1.00 62.84 82 ARG A O 1
ATOM 642 N N . GLY A 1 83 ? 13.310 -8.343 -18.488 1.00 51.91 83 GLY A N 1
ATOM 643 C CA . GLY A 1 83 ? 14.316 -8.720 -19.482 1.00 51.91 83 GLY A CA 1
ATOM 644 C C . GLY A 1 83 ? 13.762 -8.430 -20.880 1.00 51.91 83 GLY A C 1
ATOM 645 O O . GLY A 1 83 ? 12.577 -8.684 -21.120 1.00 51.91 83 GLY A O 1
ATOM 646 N N . GLY A 1 84 ? 14.587 -7.786 -21.708 1.00 36.62 84 GLY A N 1
ATOM 647 C CA . GLY A 1 84 ? 14.272 -7.454 -23.099 1.00 36.62 84 GLY A CA 1
ATOM 648 C C . GLY A 1 84 ? 14.104 -8.677 -23.983 1.00 36.62 84 GLY A C 1
ATOM 649 O O . GLY A 1 84 ? 14.525 -9.779 -23.563 1.00 36.62 84 GLY A O 1
#

Secondary structure (DSSP, 8-state):
-EEE--STT--EEEEEEEESS-SSGGGSEEEEEEEEE-PPP--TT--EEEEEEEE-TT-EEEEEEEETTT--EEEEEEE-----

InterPro domains:
  IPR013126 Heat shock protein 70 family [PF00012] (4-79)
  IPR013126 Heat shock protein 70 family [PTHR19375] (10-79)
  IPR029047 Heat shock protein 70kD, peptide-binding domain superfamily [G3DSA:2.60.34.10] (7-83)
  IPR029047 Heat shock protein 70kD, peptide-binding domain superfamily [SSF100920] (10-79)